Protein AF-A0A3L5TR12-F1 (afdb_monomer_lite)

Sequence (118 aa):
LGDQSSKLGRYDIGSGRKFYTDMYLPLVGTYGVAGKSFVIHAANGGGPRVACADIIPVNKVTPLKMTFGDMNFDKSEMVTHLASALHTSPTNLAVSDATTNTDCMAVTVYFTDVKICA

Organism: Mytilus galloprovincialis (NCBI:txid29158)

Foldseek 3Di:
DQPCCVVPNADDPPPDDDDDDDPPAACDDPNHQAQHKDWHADPPNHPDTPDMDHRHDQPDFPWDKDKDFDDPDDQQVVLVVVCVVVVHDSVQKGKDWDDDDPTMTIIIITGRDDDDDD

Radius of gyration: 17.41 Å; chains: 1; bounding box: 46×33×39 Å

Structure (mmCIF, N/CA/C/O backbone):
data_AF-A0A3L5TR12-F1
#
_entry.id   AF-A0A3L5TR12-F1
#
loop_
_atom_site.group_PDB
_atom_site.id
_atom_site.type_symbol
_atom_site.label_atom_id
_atom_site.label_alt_id
_atom_site.label_comp_id
_atom_site.label_asym_id
_atom_site.label_entity_id
_atom_site.label_seq_id
_atom_site.pdbx_PDB_ins_code
_atom_site.Cartn_x
_atom_site.Cartn_y
_atom_site.Cartn_z
_atom_site.occupancy
_atom_site.B_iso_or_equiv
_atom_site.auth_seq_id
_atom_site.auth_comp_id
_atom_site.auth_asym_id
_atom_site.auth_atom_id
_atom_site.pdbx_PDB_model_num
ATOM 1 N N . LEU A 1 1 ? -11.436 9.939 8.115 1.00 83.75 1 LEU A N 1
ATOM 2 C CA . LEU A 1 1 ? -10.314 9.419 7.292 1.00 83.75 1 LEU A CA 1
ATOM 3 C C . LEU A 1 1 ? -10.248 7.911 7.523 1.00 83.75 1 LEU A C 1
ATOM 5 O O . LEU A 1 1 ? -10.538 7.503 8.639 1.00 83.75 1 LEU A O 1
ATOM 9 N N . GLY A 1 2 ? -9.949 7.097 6.509 1.00 90.81 2 GLY A N 1
ATOM 10 C CA . GLY A 1 2 ? -9.803 5.639 6.673 1.00 90.81 2 GLY A CA 1
ATOM 11 C C . GLY A 1 2 ? -10.943 4.760 6.146 1.00 90.81 2 GLY A C 1
ATOM 12 O O . GLY A 1 2 ? -10.733 3.560 6.012 1.00 90.81 2 GLY A O 1
ATOM 13 N N . ASP A 1 3 ? -12.101 5.315 5.773 1.00 93.38 3 ASP A N 1
ATOM 14 C CA . ASP A 1 3 ? -13.103 4.540 5.028 1.00 93.38 3 ASP A CA 1
ATOM 15 C C . ASP A 1 3 ? -12.696 4.444 3.555 1.00 93.38 3 ASP A C 1
ATOM 17 O O . ASP A 1 3 ? -12.961 5.343 2.757 1.00 93.38 3 ASP A O 1
ATOM 21 N N . GLN A 1 4 ? -12.001 3.361 3.214 1.00 94.19 4 GLN A N 1
ATOM 22 C CA . GLN A 1 4 ? -11.607 3.080 1.836 1.00 94.19 4 GLN A CA 1
ATOM 23 C C . GLN A 1 4 ? -12.780 2.590 0.990 1.00 94.19 4 GLN A C 1
ATOM 25 O O . GLN A 1 4 ? -12.838 2.881 -0.200 1.00 94.19 4 GLN A O 1
ATOM 30 N N . SER A 1 5 ? -13.748 1.904 1.598 1.00 92.50 5 SER A N 1
ATOM 31 C CA . SER A 1 5 ? -14.864 1.304 0.870 1.00 92.50 5 SER A CA 1
ATOM 32 C C . SER A 1 5 ? -15.825 2.345 0.293 1.00 92.50 5 SER A C 1
ATOM 34 O O . SER A 1 5 ? -16.317 2.176 -0.821 1.00 92.50 5 SER A O 1
ATOM 36 N N . SER A 1 6 ? -16.042 3.455 1.006 1.00 91.75 6 SER A N 1
ATOM 37 C CA . SER A 1 6 ? -16.849 4.573 0.509 1.00 91.75 6 SER A CA 1
ATOM 38 C C . SER A 1 6 ? -16.109 5.452 -0.503 1.00 91.75 6 SER A C 1
ATOM 40 O O . SER A 1 6 ? -16.764 6.139 -1.282 1.00 91.75 6 SER A O 1
ATOM 42 N N . LYS A 1 7 ? -14.770 5.470 -0.488 1.00 93.19 7 LYS A N 1
ATOM 43 C CA . LYS A 1 7 ? -13.955 6.300 -1.393 1.00 93.19 7 LYS A CA 1
ATOM 44 C C . LYS A 1 7 ? -13.621 5.600 -2.707 1.00 93.19 7 LYS A C 1
ATOM 46 O O . LYS A 1 7 ? -13.675 6.216 -3.763 1.00 93.19 7 LYS A O 1
ATOM 51 N N . LEU A 1 8 ? -13.224 4.333 -2.619 1.00 91.94 8 LEU A N 1
ATOM 52 C CA . LEU A 1 8 ? -12.647 3.554 -3.719 1.00 91.94 8 LEU A CA 1
ATOM 53 C C . LEU A 1 8 ? -13.586 2.448 -4.217 1.00 91.94 8 LEU A C 1
ATOM 55 O O . LEU A 1 8 ? -13.284 1.776 -5.201 1.00 91.94 8 LEU A O 1
ATOM 59 N N . GLY A 1 9 ? -14.721 2.261 -3.541 1.00 90.94 9 GLY A N 1
ATOM 60 C CA . GLY A 1 9 ? -15.632 1.149 -3.766 1.00 90.94 9 GLY A CA 1
ATOM 61 C C . GLY A 1 9 ? -15.343 -0.039 -2.850 1.00 90.94 9 GLY A C 1
ATOM 62 O O . GLY A 1 9 ? -14.297 -0.150 -2.207 1.00 90.94 9 GLY A O 1
ATOM 63 N N . ARG A 1 10 ? -16.317 -0.945 -2.766 1.00 91.44 10 ARG A N 1
ATOM 64 C CA . ARG A 1 10 ? -16.205 -2.166 -1.963 1.00 91.44 10 ARG A CA 1
ATOM 65 C C . ARG A 1 10 ? -15.256 -3.149 -2.639 1.00 91.44 10 ARG A C 1
ATOM 67 O O . ARG A 1 10 ? -15.313 -3.338 -3.851 1.00 91.44 10 ARG A O 1
ATOM 74 N N . TYR A 1 11 ? -14.412 -3.790 -1.838 1.00 91.31 11 TYR A N 1
ATOM 75 C CA . TYR A 1 11 ? -13.506 -4.818 -2.329 1.00 91.31 11 TYR A CA 1
ATOM 76 C C . TYR A 1 11 ? -14.273 -6.105 -2.650 1.00 91.31 11 TYR A C 1
ATOM 78 O O . TYR A 1 11 ? -15.047 -6.584 -1.821 1.00 91.31 11 TYR A O 1
ATOM 86 N N . ASP A 1 12 ? -14.032 -6.660 -3.835 1.00 89.56 12 ASP A N 1
ATOM 87 C CA . ASP A 1 12 ? -14.600 -7.931 -4.277 1.00 89.56 12 ASP A CA 1
ATOM 88 C C . ASP A 1 12 ? -13.547 -9.045 -4.189 1.00 89.56 12 ASP A C 1
ATOM 90 O O . ASP A 1 12 ? -12.543 -9.045 -4.915 1.00 89.56 12 ASP A O 1
ATOM 94 N N . ILE A 1 13 ? -13.766 -9.980 -3.262 1.00 87.00 13 ILE A N 1
ATOM 95 C CA . ILE A 1 13 ? -12.847 -11.081 -2.974 1.00 87.00 13 ILE A CA 1
ATOM 96 C C . ILE A 1 13 ? -12.903 -12.084 -4.129 1.00 87.00 13 ILE A C 1
ATOM 98 O O . ILE A 1 13 ? -13.928 -12.707 -4.373 1.00 87.00 13 ILE A O 1
ATOM 102 N N . GLY A 1 14 ? -11.770 -12.271 -4.808 1.00 84.88 14 GLY A N 1
ATOM 103 C CA . GLY A 1 14 ? -11.656 -13.154 -5.976 1.00 84.88 14 GLY A CA 1
ATOM 104 C C . GLY A 1 14 ? -11.559 -12.407 -7.308 1.00 84.88 14 GLY A C 1
ATOM 105 O O . GLY A 1 14 ? -11.138 -12.993 -8.297 1.00 84.88 14 GLY A O 1
ATOM 106 N N . SER A 1 15 ? -11.812 -11.094 -7.330 1.00 87.44 15 SER A N 1
ATOM 107 C CA . SER A 1 15 ? -11.688 -10.247 -8.533 1.00 87.44 15 SER A CA 1
ATOM 108 C C . SER A 1 15 ? -10.242 -9.854 -8.905 1.00 87.44 15 SER A C 1
ATOM 110 O O . SER A 1 15 ? -10.016 -8.920 -9.688 1.00 87.44 15 SER A O 1
ATOM 112 N N . GLY A 1 16 ? -9.257 -10.548 -8.329 1.00 84.00 16 GLY A N 1
ATOM 113 C CA . GLY A 1 16 ? -7.830 -10.281 -8.488 1.00 84.00 16 GLY A CA 1
ATOM 114 C C . GLY A 1 16 ? -7.304 -9.119 -7.636 1.00 84.00 16 GLY A C 1
ATOM 115 O O . GLY A 1 16 ? -8.017 -8.510 -6.839 1.00 84.00 16 GLY A O 1
ATOM 116 N N . ARG A 1 17 ? -6.011 -8.816 -7.803 1.00 82.00 17 ARG A N 1
ATOM 117 C CA . ARG A 1 17 ? -5.334 -7.722 -7.092 1.00 82.00 17 ARG A CA 1
ATOM 118 C C . ARG A 1 17 ? -5.831 -6.371 -7.606 1.00 82.00 17 ARG A C 1
ATOM 120 O O . ARG A 1 17 ? -5.896 -6.153 -8.814 1.00 82.00 17 ARG A O 1
ATOM 127 N N . LYS A 1 18 ? -6.128 -5.448 -6.691 1.00 85.38 18 LYS A N 1
ATOM 128 C CA . LYS A 1 18 ? -6.503 -4.067 -7.019 1.00 85.38 18 LYS A CA 1
ATOM 129 C C . LYS A 1 18 ? -5.424 -3.091 -6.563 1.00 85.38 18 LYS A C 1
ATOM 131 O O . LYS A 1 18 ? -4.778 -3.313 -5.541 1.00 85.38 18 LYS A O 1
ATOM 136 N N . PHE A 1 19 ? -5.246 -2.016 -7.324 1.00 85.81 19 PHE A N 1
ATOM 137 C CA . PHE A 1 19 ? -4.331 -0.928 -7.003 1.00 85.81 19 PHE A CA 1
ATOM 138 C C . PHE A 1 19 ? -5.112 0.382 -6.955 1.00 85.81 19 PHE A C 1
ATOM 140 O O . PHE A 1 19 ? -5.833 0.708 -7.896 1.00 85.81 19 PHE A O 1
ATOM 147 N N . TYR A 1 20 ? -4.960 1.119 -5.859 1.00 89.38 20 TYR A N 1
ATOM 148 C CA . TYR A 1 20 ? -5.626 2.396 -5.636 1.00 89.38 20 TYR A CA 1
ATOM 149 C C . TYR A 1 20 ? -4.670 3.382 -4.974 1.00 89.38 20 TYR A C 1
ATOM 151 O O . TYR A 1 20 ? -3.680 2.998 -4.352 1.00 89.38 20 TYR A O 1
ATOM 159 N N . THR A 1 21 ? -4.989 4.668 -5.073 1.00 91.25 21 THR A N 1
ATOM 160 C CA . THR A 1 21 ? -4.250 5.743 -4.409 1.00 91.25 21 THR A CA 1
ATOM 161 C C . THR A 1 21 ? -5.239 6.644 -3.674 1.00 91.25 21 THR A C 1
ATOM 163 O O . THR A 1 21 ? -6.173 7.154 -4.285 1.00 91.25 21 THR A O 1
ATOM 166 N N . ASP A 1 22 ? -5.039 6.842 -2.366 1.00 92.38 22 ASP A N 1
ATOM 167 C CA . ASP A 1 22 ? -5.834 7.753 -1.528 1.00 92.38 22 ASP A CA 1
ATOM 168 C C . ASP A 1 22 ? -4.935 8.873 -0.996 1.00 92.38 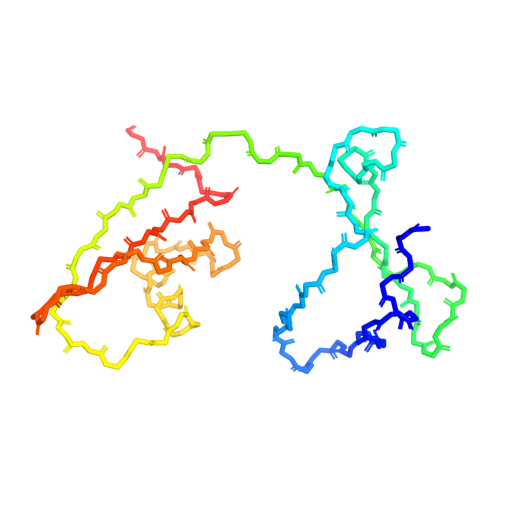22 ASP A C 1
ATOM 170 O O . ASP A 1 22 ? -4.160 8.683 -0.059 1.00 92.38 22 ASP A O 1
ATOM 174 N N . MET A 1 23 ? -5.055 10.063 -1.588 1.00 91.44 23 MET A N 1
ATOM 175 C CA . MET A 1 23 ? -4.284 11.244 -1.178 1.00 91.44 23 MET A CA 1
ATOM 176 C C . MET A 1 23 ? -4.657 11.763 0.222 1.00 91.44 23 MET A C 1
ATOM 178 O O . MET A 1 23 ? -3.909 12.538 0.810 1.00 91.44 23 MET A O 1
ATOM 182 N N . TYR A 1 24 ? -5.793 11.326 0.775 1.00 92.69 24 TYR A N 1
ATOM 183 C CA . TYR A 1 24 ? -6.279 11.709 2.101 1.00 92.69 24 TYR A CA 1
ATOM 184 C C . TYR A 1 24 ? -6.043 10.615 3.151 1.00 92.69 24 TYR A C 1
ATOM 186 O O . TYR A 1 24 ? -6.712 10.597 4.188 1.00 92.69 24 TYR A O 1
ATOM 194 N N . LEU A 1 25 ? -5.122 9.683 2.901 1.00 94.12 25 LEU A N 1
ATOM 195 C CA . LEU A 1 25 ? -4.703 8.671 3.869 1.00 94.12 25 LEU A CA 1
ATOM 196 C C . LEU A 1 25 ? -3.222 8.858 4.224 1.00 94.12 25 LEU A C 1
A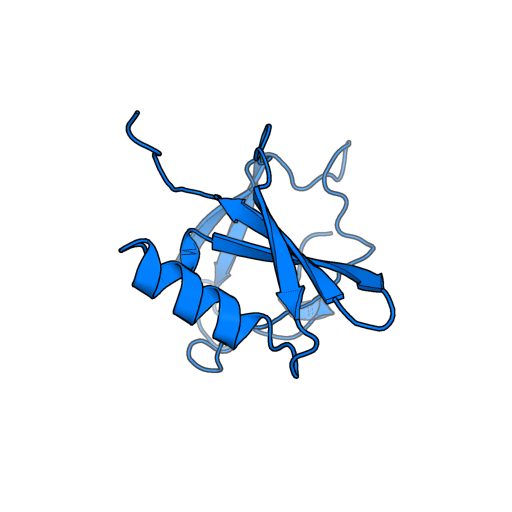TOM 198 O O . LEU A 1 25 ? -2.370 8.119 3.730 1.00 94.12 25 LEU A O 1
ATOM 202 N N . PRO A 1 26 ? -2.880 9.861 5.053 1.00 94.12 26 PRO A N 1
ATOM 203 C CA . PRO A 1 26 ? -1.491 10.088 5.418 1.00 94.12 26 PRO A CA 1
ATOM 204 C C . PRO A 1 26 ? -0.924 8.864 6.149 1.00 94.12 26 PRO A C 1
ATOM 206 O O . PRO A 1 26 ? -1.611 8.216 6.939 1.00 94.12 26 PRO A O 1
ATOM 209 N N . LEU A 1 27 ? 0.349 8.553 5.907 1.00 92.50 27 LEU A N 1
ATOM 210 C CA . LEU A 1 27 ? 1.022 7.423 6.558 1.00 92.50 27 LEU A CA 1
ATOM 211 C C . LEU A 1 27 ? 1.431 7.747 8.001 1.00 92.50 27 LEU A C 1
ATOM 213 O O . LEU A 1 27 ? 1.434 6.862 8.853 1.00 92.50 27 LEU A O 1
ATOM 217 N N . VAL A 1 28 ? 1.738 9.016 8.285 1.00 90.44 28 VAL A N 1
ATOM 218 C CA . VAL A 1 28 ? 2.301 9.494 9.558 1.00 90.44 28 VAL A CA 1
ATOM 219 C C . VAL A 1 28 ? 1.580 10.749 10.067 1.00 90.44 28 VAL A C 1
ATOM 221 O O . VAL A 1 28 ? 0.813 11.377 9.337 1.00 90.44 28 VAL A O 1
ATOM 224 N N . GLY A 1 29 ? 1.840 11.126 11.321 1.00 90.69 29 GLY A N 1
ATOM 225 C CA . GLY A 1 29 ? 1.244 12.293 11.982 1.00 90.69 29 GLY A CA 1
ATOM 226 C C . GLY A 1 29 ? -0.061 11.975 12.720 1.00 90.69 29 GLY A C 1
ATOM 227 O O . GLY A 1 29 ? -0.454 10.817 12.833 1.00 90.69 29 GLY A O 1
ATOM 228 N N . THR A 1 30 ? -0.751 13.007 13.216 1.00 92.81 30 THR A N 1
ATOM 229 C CA . THR A 1 30 ? -1.964 12.874 14.054 1.00 92.81 30 THR A CA 1
ATOM 230 C C . THR A 1 30 ? -3.070 12.044 13.396 1.00 92.81 30 THR A C 1
ATOM 232 O O . THR A 1 30 ? -3.785 11.301 14.066 1.00 92.81 30 THR A O 1
ATOM 235 N N . TYR A 1 31 ? -3.188 12.141 12.072 1.00 93.12 31 TYR A N 1
ATOM 236 C CA . TYR A 1 31 ? -4.157 11.393 11.269 1.00 93.12 31 TYR A CA 1
ATOM 237 C C . TYR A 1 31 ? -3.538 10.205 10.516 1.00 93.12 31 TYR A C 1
ATOM 239 O O . TYR A 1 31 ? -4.207 9.607 9.675 1.00 93.12 31 TYR A O 1
ATOM 247 N N . GLY A 1 32 ? -2.271 9.885 10.796 1.00 93.50 32 GLY A N 1
ATOM 248 C CA . GLY A 1 32 ? -1.508 8.839 10.126 1.00 93.50 32 GLY A CA 1
ATOM 249 C C . GLY A 1 32 ? -2.085 7.446 10.360 1.00 93.50 32 GLY A C 1
ATOM 250 O O . GLY A 1 32 ? -2.621 7.176 11.432 1.00 93.50 32 GLY A O 1
ATOM 251 N N . VAL A 1 33 ? -1.979 6.552 9.376 1.00 94.88 33 VAL A N 1
ATOM 252 C CA . VAL A 1 33 ? -2.474 5.167 9.500 1.00 94.88 33 VAL A CA 1
ATOM 253 C C . VAL A 1 33 ? -1.466 4.169 10.059 1.00 94.88 33 VAL A C 1
ATOM 255 O O . VAL A 1 33 ? -1.872 3.076 10.445 1.00 94.88 33 VAL A O 1
ATOM 258 N N . ALA A 1 34 ? -0.181 4.520 10.143 1.00 93.44 34 ALA A N 1
ATOM 259 C CA . ALA A 1 34 ? 0.811 3.660 10.783 1.00 93.44 34 ALA A CA 1
ATOM 260 C C . ALA A 1 34 ? 0.407 3.329 12.233 1.00 93.44 34 ALA A C 1
ATOM 262 O O . ALA A 1 34 ? 0.030 4.215 13.001 1.00 93.44 34 ALA A O 1
ATOM 263 N N . GLY A 1 35 ? 0.467 2.046 12.598 1.00 92.25 35 GLY A N 1
ATOM 264 C CA . GLY A 1 35 ? 0.040 1.539 13.907 1.00 92.25 35 GLY A CA 1
ATOM 265 C C . GLY A 1 35 ? -1.478 1.395 14.084 1.00 92.25 35 GLY A C 1
ATOM 266 O O . GLY A 1 35 ? -1.928 1.059 15.176 1.00 92.25 35 GLY A O 1
ATOM 267 N N . LYS A 1 36 ? -2.281 1.653 13.043 1.00 94.62 36 LYS A N 1
ATOM 268 C CA . LYS A 1 36 ? -3.716 1.316 12.999 1.00 94.62 36 LYS A CA 1
ATOM 269 C C . LYS A 1 36 ? -3.923 -0.006 12.262 1.00 94.62 36 LYS A C 1
ATOM 271 O O . LYS A 1 36 ? -2.976 -0.576 11.732 1.00 94.62 36 LYS A O 1
ATOM 276 N N . SER A 1 37 ? -5.165 -0.472 12.188 1.00 95.38 37 SER A N 1
ATOM 277 C CA . SER A 1 37 ? -5.524 -1.696 11.474 1.00 95.38 37 SER A CA 1
ATOM 278 C C . SER A 1 37 ? -6.289 -1.427 10.179 1.00 95.38 37 SER A C 1
ATOM 280 O O . SER A 1 37 ? -7.035 -0.452 10.055 1.00 95.38 37 SER A O 1
ATOM 282 N N . PHE A 1 38 ? -6.112 -2.324 9.212 1.00 94.38 38 PHE A N 1
ATOM 283 C CA . PHE A 1 38 ? -6.954 -2.447 8.029 1.00 94.38 38 PHE A CA 1
ATOM 284 C C . PHE A 1 38 ? -7.951 -3.585 8.258 1.00 94.38 38 PHE A C 1
ATOM 286 O O . PHE A 1 38 ? -7.555 -4.687 8.641 1.00 94.38 38 PHE A O 1
ATOM 293 N N . VAL A 1 39 ? -9.244 -3.325 8.058 1.00 95.31 39 VAL A N 1
ATOM 294 C CA . VAL A 1 39 ? -10.322 -4.265 8.400 1.00 95.31 39 VAL A CA 1
ATOM 295 C C . VAL A 1 39 ? -11.171 -4.557 7.172 1.00 95.31 39 VAL A C 1
ATOM 297 O O . VAL A 1 39 ? -11.616 -3.641 6.483 1.00 95.31 39 VAL A O 1
ATOM 300 N N . ILE A 1 40 ? -11.433 -5.841 6.933 1.00 93.88 40 ILE A N 1
ATOM 301 C CA . ILE A 1 40 ? -12.365 -6.308 5.910 1.00 93.88 40 ILE A CA 1
ATOM 302 C C . ILE A 1 40 ? -13.660 -6.720 6.603 1.00 93.88 40 ILE A C 1
ATOM 304 O O . ILE A 1 40 ? -13.671 -7.553 7.514 1.00 93.88 40 ILE A O 1
ATOM 308 N N . HIS A 1 41 ? -14.753 -6.115 6.158 1.00 94.62 41 HIS A N 1
ATOM 309 C CA . HIS A 1 41 ? -16.103 -6.422 6.608 1.00 94.62 41 HIS A CA 1
ATOM 310 C C . HIS A 1 41 ? -16.761 -7.482 5.723 1.00 94.62 41 HIS A C 1
ATOM 312 O O . HIS A 1 41 ? -16.346 -7.707 4.585 1.00 94.62 41 HIS A O 1
ATOM 318 N N . ALA A 1 42 ? -17.797 -8.130 6.252 1.00 93.69 42 ALA A N 1
ATOM 319 C CA . ALA A 1 42 ? -18.624 -9.053 5.489 1.00 93.69 42 ALA A CA 1
ATOM 320 C C . ALA A 1 42 ? -19.269 -8.364 4.270 1.00 93.69 42 ALA A C 1
ATOM 322 O O . ALA A 1 42 ? -19.393 -7.135 4.200 1.00 93.69 42 ALA A O 1
ATOM 323 N N . ALA A 1 43 ? -19.701 -9.183 3.309 1.00 90.94 43 ALA A N 1
ATOM 324 C CA . ALA A 1 43 ? -20.312 -8.719 2.070 1.00 90.94 43 ALA A CA 1
ATOM 325 C C . ALA A 1 43 ? -21.453 -7.715 2.313 1.00 90.94 43 ALA A C 1
ATOM 327 O O . ALA A 1 43 ? -22.108 -7.708 3.357 1.00 90.94 43 ALA A O 1
ATOM 328 N N . ASN A 1 44 ? -21.690 -6.858 1.320 1.00 87.94 44 ASN A N 1
ATOM 329 C CA . ASN A 1 44 ? -22.726 -5.822 1.344 1.00 87.94 44 ASN A CA 1
ATOM 330 C C . ASN A 1 44 ? -22.582 -4.764 2.456 1.00 87.94 44 ASN A C 1
ATOM 332 O O . ASN A 1 44 ? -23.535 -4.038 2.734 1.00 87.94 44 ASN A O 1
ATOM 336 N N . GLY A 1 45 ? -21.385 -4.610 3.035 1.00 83.44 45 GLY A N 1
ATOM 337 C CA . GLY A 1 45 ? -21.154 -3.690 4.153 1.00 83.44 45 GLY A CA 1
ATOM 338 C C . GLY A 1 45 ? -21.690 -4.236 5.475 1.00 83.44 45 GLY A C 1
ATOM 339 O O . GLY A 1 45 ? -22.105 -3.465 6.337 1.00 83.44 45 GLY A O 1
ATOM 340 N N . GLY A 1 46 ? -21.730 -5.563 5.617 1.00 89.19 46 GLY A N 1
ATOM 341 C CA . GLY A 1 46 ? -22.192 -6.215 6.831 1.00 89.19 46 GLY A CA 1
ATOM 342 C C . GLY A 1 46 ? -21.328 -5.859 8.044 1.00 89.19 46 GLY A C 1
ATOM 343 O O . GLY A 1 46 ? -20.111 -5.713 7.949 1.00 89.19 46 GLY A O 1
ATOM 344 N N . GLY A 1 47 ? -21.962 -5.766 9.213 1.00 91.31 47 GLY A N 1
ATOM 345 C CA . GLY A 1 47 ? -21.282 -5.470 10.477 1.00 91.31 47 GLY A CA 1
ATOM 346 C C . GLY A 1 47 ? -20.118 -6.411 10.846 1.00 91.31 47 GLY A C 1
ATOM 347 O O . GLY A 1 47 ? -19.110 -5.909 11.352 1.00 91.31 47 GLY A O 1
ATOM 348 N N . PRO A 1 48 ? -20.189 -7.738 10.596 1.00 95.75 48 PRO A N 1
ATOM 349 C CA . PRO A 1 48 ? -19.116 -8.659 10.969 1.00 95.75 48 PRO A CA 1
ATOM 350 C C . PRO A 1 48 ? -17.775 -8.342 10.296 1.00 95.75 48 PRO A C 1
ATOM 352 O O . PRO A 1 48 ? -17.724 -7.993 9.117 1.00 95.75 48 PRO A O 1
ATOM 355 N N . ARG A 1 49 ? -16.682 -8.509 11.048 1.00 94.62 49 ARG A N 1
ATOM 356 C CA . ARG A 1 49 ? -15.300 -8.389 10.560 1.00 94.62 49 ARG A CA 1
ATOM 357 C C . ARG A 1 49 ? -14.809 -9.774 10.158 1.00 94.62 49 ARG A C 1
ATOM 359 O O . ARG A 1 49 ? -14.809 -10.674 10.992 1.00 94.62 49 ARG A O 1
ATOM 366 N N . VAL A 1 50 ? -14.415 -9.940 8.901 1.00 94.25 50 VAL A N 1
ATOM 367 C CA . VAL A 1 50 ? -13.974 -11.238 8.359 1.00 94.25 50 VAL A CA 1
ATOM 368 C C . VAL A 1 50 ? -12.455 -11.383 8.354 1.00 94.25 50 VAL A C 1
ATOM 370 O O . VAL A 1 50 ? -11.951 -12.497 8.427 1.00 94.25 50 VAL A O 1
ATOM 373 N N . ALA A 1 51 ? -11.725 -10.269 8.300 1.00 93.75 51 ALA A N 1
ATOM 374 C CA . ALA A 1 51 ? -10.273 -10.246 8.419 1.00 93.75 51 ALA A CA 1
ATOM 375 C C . ALA A 1 51 ? -9.791 -8.884 8.926 1.00 93.75 51 ALA A C 1
ATOM 377 O O . ALA A 1 51 ? -10.450 -7.857 8.732 1.00 93.75 51 ALA A O 1
ATOM 378 N N . CYS A 1 52 ? -8.622 -8.871 9.553 1.00 95.38 52 CYS A N 1
ATOM 379 C CA . CYS A 1 52 ? -7.936 -7.655 9.963 1.00 95.38 52 CYS A CA 1
ATOM 380 C C . CYS A 1 52 ? -6.425 -7.874 9.982 1.00 95.38 52 CYS A C 1
ATOM 382 O O . CYS A 1 52 ? -5.964 -8.991 10.215 1.00 95.38 52 CYS A O 1
ATOM 384 N N . ALA A 1 53 ? -5.672 -6.802 9.767 1.00 94.69 53 ALA A N 1
ATOM 385 C CA . ALA A 1 53 ? -4.222 -6.790 9.907 1.00 94.69 53 ALA A CA 1
ATOM 386 C C . ALA A 1 53 ? -3.742 -5.410 10.364 1.00 94.69 53 ALA A C 1
ATOM 388 O O . ALA A 1 53 ? -4.413 -4.402 10.123 1.00 94.69 53 ALA A O 1
ATOM 389 N N . ASP A 1 54 ? -2.574 -5.371 10.994 1.00 94.31 54 ASP A N 1
ATOM 390 C CA . ASP A 1 54 ? -1.933 -4.130 11.414 1.00 94.31 54 ASP A CA 1
ATOM 391 C C . ASP A 1 54 ? -1.194 -3.461 10.249 1.00 94.31 54 ASP A C 1
ATOM 393 O O . ASP A 1 54 ? -0.578 -4.115 9.407 1.00 94.31 54 ASP A O 1
ATOM 397 N N . ILE A 1 55 ? -1.232 -2.130 10.214 1.00 92.69 55 ILE A N 1
ATOM 398 C CA . ILE A 1 55 ? -0.484 -1.305 9.267 1.00 92.69 55 ILE A CA 1
ATOM 399 C C . ILE A 1 55 ? 0.857 -0.971 9.911 1.00 92.69 55 ILE A C 1
ATOM 401 O O . ILE A 1 55 ? 0.986 -0.021 10.689 1.00 92.69 55 ILE A O 1
ATOM 405 N N . ILE A 1 56 ? 1.863 -1.773 9.584 1.00 88.44 56 ILE A N 1
ATOM 406 C CA . ILE A 1 56 ? 3.206 -1.650 10.144 1.00 88.44 56 ILE A CA 1
ATOM 407 C C . ILE A 1 56 ? 4.109 -0.941 9.125 1.00 88.44 56 ILE A C 1
ATOM 409 O O . ILE A 1 56 ? 4.124 -1.325 7.953 1.00 88.44 56 ILE A O 1
ATOM 413 N N . PRO A 1 57 ? 4.874 0.089 9.532 1.00 85.62 57 PRO A N 1
ATOM 414 C CA . PRO A 1 57 ? 5.901 0.671 8.679 1.00 85.62 57 PRO A CA 1
ATOM 415 C C . PRO A 1 57 ? 6.925 -0.385 8.270 1.00 85.62 57 PRO A C 1
ATOM 417 O O . PRO A 1 57 ? 7.515 -1.059 9.116 1.00 85.62 57 PRO A O 1
ATOM 420 N N . VAL A 1 58 ? 7.174 -0.503 6.969 1.00 76.44 58 VAL A N 1
ATOM 421 C CA . VAL A 1 58 ? 8.233 -1.378 6.471 1.00 76.44 58 VAL A CA 1
ATOM 422 C C . VAL A 1 58 ? 9.562 -0.629 6.585 1.00 76.44 58 VAL A C 1
ATOM 424 O O . VAL A 1 58 ? 9.860 0.271 5.800 1.00 76.44 58 VAL A O 1
ATOM 427 N N . ASN A 1 59 ? 10.353 -0.971 7.603 1.00 66.75 59 ASN A N 1
ATOM 428 C CA . ASN A 1 59 ? 11.630 -0.322 7.888 1.00 66.75 59 ASN A CA 1
ATOM 429 C C . ASN A 1 59 ? 12.757 -1.019 7.116 1.00 66.75 59 ASN A C 1
ATOM 431 O O . ASN A 1 59 ? 13.026 -2.190 7.355 1.00 66.75 59 ASN A O 1
ATOM 435 N N . LYS A 1 60 ? 13.449 -0.281 6.235 1.00 58.03 60 LYS A N 1
ATOM 436 C CA . LYS A 1 60 ? 14.629 -0.746 5.478 1.00 58.03 60 LYS A CA 1
ATOM 437 C C . LYS A 1 60 ? 14.390 -2.036 4.686 1.00 58.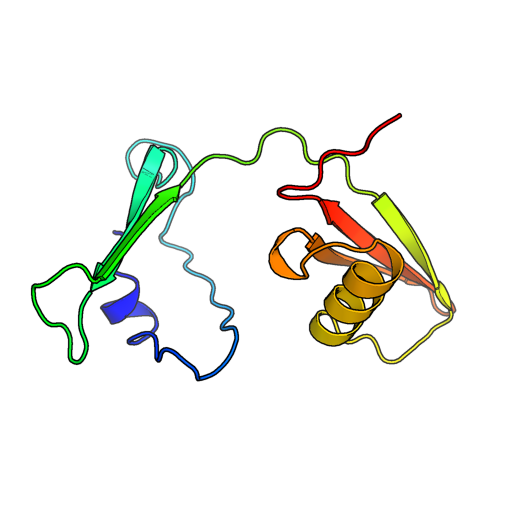03 60 LYS A C 1
ATOM 439 O O . LYS A 1 60 ? 14.989 -3.071 4.961 1.00 58.03 60 LYS A O 1
ATOM 444 N N . VAL A 1 61 ? 13.597 -1.947 3.625 1.00 64.94 61 VAL A N 1
ATOM 445 C CA . VAL A 1 61 ? 13.748 -2.924 2.545 1.00 64.94 61 VAL A CA 1
ATOM 446 C C . VAL A 1 61 ? 14.995 -2.528 1.771 1.00 64.94 61 VAL A C 1
ATOM 448 O O . VAL A 1 61 ? 15.010 -1.454 1.175 1.00 64.94 61 VAL A O 1
ATOM 451 N N . THR A 1 62 ? 16.048 -3.344 1.806 1.00 72.44 62 THR A N 1
ATOM 452 C CA . THR A 1 62 ? 17.170 -3.180 0.875 1.00 72.44 62 THR A CA 1
ATOM 453 C C . THR A 1 62 ? 16.669 -3.630 -0.490 1.00 72.44 62 THR A C 1
ATOM 455 O O . THR A 1 62 ? 16.426 -4.826 -0.669 1.00 72.44 62 THR A O 1
ATOM 458 N N . PRO A 1 63 ? 16.441 -2.709 -1.441 1.00 80.69 63 PRO A N 1
ATOM 459 C CA . PRO A 1 63 ? 15.956 -3.123 -2.735 1.00 80.69 63 PRO A CA 1
ATOM 460 C C . PRO A 1 63 ? 17.078 -3.806 -3.511 1.00 80.69 63 PRO A C 1
ATOM 462 O O . PRO A 1 63 ? 18.223 -3.347 -3.504 1.00 80.69 63 PRO A O 1
ATOM 465 N N . LEU A 1 64 ? 16.730 -4.852 -4.247 1.00 83.56 64 LEU A N 1
ATOM 466 C CA . LEU A 1 64 ? 17.605 -5.424 -5.256 1.00 83.56 64 LEU A CA 1
ATOM 467 C C . LEU A 1 64 ? 17.313 -4.740 -6.589 1.00 83.56 64 LEU A C 1
ATOM 469 O O . LEU A 1 64 ? 16.188 -4.781 -7.085 1.00 83.56 64 LEU A O 1
ATOM 473 N N . LYS A 1 65 ? 18.323 -4.075 -7.146 1.00 85.12 65 LYS A N 1
ATOM 474 C CA . LYS A 1 65 ? 18.236 -3.445 -8.464 1.00 85.12 65 LYS A CA 1
ATOM 475 C C . LYS A 1 65 ? 18.753 -4.418 -9.512 1.00 85.12 65 LYS A C 1
ATOM 477 O O . LYS A 1 65 ? 19.879 -4.893 -9.397 1.00 85.12 65 LYS A O 1
ATOM 482 N N . MET A 1 66 ? 17.934 -4.698 -10.514 1.00 80.75 66 MET A N 1
ATOM 483 C CA . MET A 1 66 ? 18.275 -5.547 -11.654 1.00 80.75 66 MET A CA 1
ATOM 484 C C . MET A 1 66 ? 18.032 -4.778 -12.946 1.00 80.75 66 MET A C 1
ATOM 486 O O . MET A 1 66 ? 17.170 -3.903 -12.981 1.00 80.75 66 MET A O 1
ATOM 490 N N . THR A 1 67 ? 18.761 -5.116 -14.004 1.00 82.62 67 THR A N 1
ATOM 491 C CA . THR A 1 67 ? 18.599 -4.497 -15.322 1.00 82.62 67 THR A CA 1
ATOM 492 C C . THR A 1 67 ? 18.306 -5.581 -16.343 1.00 82.62 67 THR A C 1
ATOM 494 O O . THR A 1 67 ? 19.026 -6.577 -16.402 1.00 82.62 67 THR A O 1
ATOM 497 N N . PHE A 1 68 ? 17.263 -5.378 -17.141 1.00 76.31 68 PHE A N 1
ATOM 498 C CA . PHE A 1 68 ? 16.850 -6.284 -18.207 1.00 76.31 68 PHE A CA 1
ATOM 499 C C . PHE A 1 68 ? 16.925 -5.562 -19.554 1.00 76.31 68 PHE A C 1
ATOM 501 O O . PHE A 1 68 ? 16.738 -4.346 -19.606 1.00 76.31 68 PHE A O 1
ATOM 508 N N . GLY A 1 69 ? 17.201 -6.306 -20.630 1.00 74.31 69 GLY A N 1
ATOM 509 C CA . GLY A 1 69 ? 17.056 -5.787 -21.993 1.00 74.31 69 GLY A CA 1
ATOM 510 C C . GLY A 1 69 ? 15.594 -5.449 -22.283 1.00 74.31 69 GLY A C 1
ATOM 511 O O . GLY A 1 69 ? 14.705 -6.026 -21.655 1.00 74.31 69 GLY A O 1
ATOM 512 N N . ASP A 1 70 ? 15.365 -4.491 -23.179 1.00 64.38 70 ASP A N 1
ATOM 513 C CA . ASP A 1 70 ? 14.042 -3.931 -23.463 1.00 64.38 70 ASP A CA 1
ATOM 514 C C . ASP A 1 70 ? 13.001 -5.033 -23.761 1.00 64.38 70 ASP A C 1
ATOM 516 O O . ASP A 1 70 ? 13.089 -5.773 -24.743 1.00 64.38 70 ASP A O 1
ATOM 520 N N . MET A 1 71 ? 12.037 -5.188 -22.854 1.00 61.62 71 MET A N 1
ATOM 521 C CA . MET A 1 71 ? 10.952 -6.166 -22.932 1.00 61.62 71 MET A CA 1
ATOM 522 C C . MET A 1 71 ? 9.657 -5.478 -22.511 1.00 61.62 71 MET A C 1
ATOM 524 O O . MET A 1 71 ? 9.669 -4.622 -21.626 1.00 61.62 71 MET A O 1
ATOM 528 N N . ASN A 1 72 ? 8.529 -5.882 -23.106 1.00 70.19 72 ASN A N 1
ATOM 529 C CA . ASN A 1 72 ? 7.199 -5.495 -22.631 1.00 70.19 72 ASN A CA 1
ATOM 530 C C . ASN A 1 72 ? 7.073 -5.852 -21.146 1.00 70.19 72 ASN A C 1
ATOM 532 O O . ASN A 1 72 ? 6.943 -7.021 -20.786 1.00 70.19 72 ASN A O 1
ATOM 536 N N . PHE A 1 73 ? 7.159 -4.842 -20.287 1.00 73.19 73 PHE A N 1
ATOM 537 C CA . PHE A 1 73 ? 7.255 -5.057 -18.858 1.00 73.19 73 PHE A CA 1
ATOM 538 C C . PHE A 1 73 ? 5.883 -5.121 -18.197 1.00 73.19 73 PHE A C 1
ATOM 540 O O . PHE A 1 73 ? 5.192 -4.108 -18.082 1.00 73.19 73 PHE A O 1
ATOM 547 N N . ASP A 1 74 ? 5.524 -6.301 -17.689 1.00 80.94 74 ASP A N 1
ATOM 548 C CA . ASP A 1 74 ? 4.381 -6.474 -16.799 1.00 80.94 74 ASP A CA 1
ATOM 549 C C . ASP A 1 74 ? 4.848 -6.763 -15.361 1.00 80.94 74 ASP A C 1
ATOM 551 O O . ASP A 1 74 ? 5.483 -7.779 -15.060 1.00 80.94 74 ASP A O 1
ATOM 555 N N . LYS A 1 75 ? 4.495 -5.863 -14.434 1.00 80.62 75 LYS A N 1
ATOM 556 C CA . LYS A 1 75 ? 4.836 -5.990 -13.005 1.00 80.62 75 LYS A CA 1
ATOM 557 C C . LYS A 1 75 ? 4.304 -7.274 -12.380 1.00 80.62 75 LYS A C 1
ATOM 559 O O . LYS A 1 75 ? 4.946 -7.831 -11.494 1.00 80.62 75 LYS A O 1
ATOM 564 N N . SER 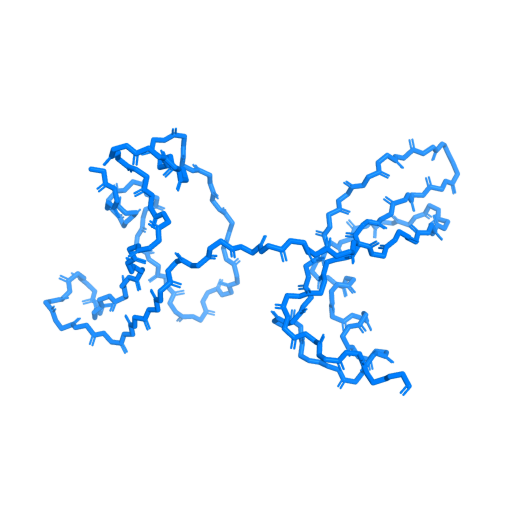A 1 76 ? 3.094 -7.691 -12.745 1.00 80.69 76 SER A N 1
ATOM 565 C CA . SER A 1 76 ? 2.442 -8.863 -12.159 1.00 80.69 76 SER A CA 1
ATOM 566 C C . SER A 1 76 ? 3.068 -10.161 -12.658 1.00 80.69 76 SER A C 1
ATOM 568 O O . SER A 1 76 ? 3.306 -11.074 -11.860 1.00 80.69 76 SER A O 1
ATOM 570 N N . GLU A 1 77 ? 3.430 -10.199 -13.939 1.00 84.94 77 GLU A N 1
ATOM 571 C CA . GLU A 1 77 ? 4.132 -11.331 -14.524 1.00 84.94 77 GLU A CA 1
ATOM 572 C C . GLU A 1 77 ? 5.534 -11.454 -13.925 1.00 84.94 77 GLU A C 1
ATOM 574 O O . GLU A 1 77 ? 5.925 -12.524 -13.460 1.00 84.94 77 GLU A O 1
ATOM 579 N N . MET A 1 78 ? 6.265 -10.341 -13.811 1.00 84.50 78 MET A N 1
ATOM 580 C CA . MET A 1 78 ? 7.623 -10.401 -13.284 1.00 84.50 78 MET A CA 1
ATOM 581 C C . MET A 1 78 ? 7.680 -10.745 -11.794 1.00 84.50 78 MET A C 1
ATOM 583 O O . MET A 1 78 ? 8.571 -11.484 -11.385 1.00 84.50 78 MET A O 1
ATOM 587 N N . VAL A 1 79 ? 6.720 -10.289 -10.979 1.00 88.00 79 VAL A N 1
ATOM 588 C CA . VAL A 1 79 ? 6.599 -10.761 -9.585 1.00 88.00 79 VAL A CA 1
ATOM 589 C C . VAL A 1 79 ? 6.414 -12.282 -9.546 1.00 88.00 79 VAL A C 1
ATOM 591 O O . VAL A 1 79 ? 7.035 -12.942 -8.717 1.00 88.00 79 VAL A O 1
ATOM 594 N N . THR A 1 80 ? 5.611 -12.847 -10.452 1.00 88.81 80 THR A N 1
ATOM 595 C CA . THR A 1 80 ? 5.382 -14.298 -10.539 1.00 88.81 80 THR A CA 1
ATOM 596 C C . THR A 1 80 ? 6.649 -15.052 -10.945 1.00 88.81 80 THR A C 1
ATOM 598 O O . THR A 1 80 ? 7.023 -16.023 -10.284 1.00 88.81 80 THR A O 1
ATOM 601 N N . HIS A 1 81 ? 7.353 -14.579 -11.977 1.00 87.56 81 HIS A N 1
ATOM 602 C CA . HIS A 1 81 ? 8.603 -15.191 -12.438 1.00 87.56 81 HIS A CA 1
ATOM 603 C C . HIS A 1 81 ? 9.693 -15.131 -11.369 1.00 87.56 81 HIS A C 1
ATOM 605 O O . HIS A 1 81 ? 10.294 -16.156 -11.049 1.00 87.56 81 HIS A O 1
ATOM 611 N N . LEU A 1 82 ? 9.896 -13.969 -10.743 1.00 86.88 82 LEU A N 1
ATOM 612 C CA . LEU A 1 82 ? 10.863 -13.815 -9.655 1.00 86.88 82 LEU A CA 1
ATOM 613 C C . LEU A 1 82 ? 10.508 -14.696 -8.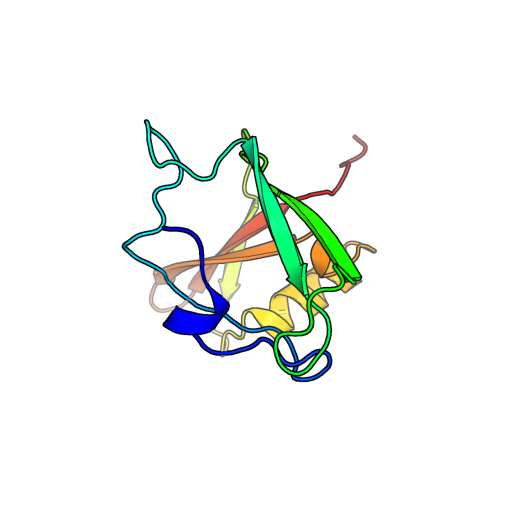454 1.00 86.88 82 LEU A C 1
ATOM 615 O O . LEU A 1 82 ? 11.392 -15.334 -7.888 1.00 86.88 82 LEU A O 1
ATOM 619 N N . ALA A 1 83 ? 9.227 -14.780 -8.088 1.00 88.94 83 ALA A N 1
ATOM 620 C CA . ALA A 1 83 ? 8.776 -15.650 -7.007 1.00 88.94 83 ALA A CA 1
ATOM 621 C C . ALA A 1 83 ? 9.087 -17.126 -7.299 1.00 88.94 83 ALA A C 1
ATOM 623 O O . ALA A 1 83 ? 9.584 -17.832 -6.420 1.00 88.94 83 ALA A O 1
ATOM 624 N N . SER A 1 84 ? 8.872 -17.569 -8.544 1.00 90.12 84 SER A N 1
ATOM 625 C CA . SER A 1 84 ? 9.175 -18.939 -8.969 1.00 90.12 84 SER A CA 1
ATOM 626 C C . SER A 1 84 ? 10.675 -19.254 -8.931 1.00 90.12 84 SER A C 1
ATOM 628 O O . SER A 1 84 ? 11.063 -20.290 -8.394 1.00 90.12 84 SER A O 1
ATOM 630 N N . ALA A 1 85 ? 11.520 -18.336 -9.413 1.00 87.88 85 ALA A N 1
ATOM 631 C CA . ALA A 1 85 ? 12.972 -18.499 -9.437 1.00 87.88 85 ALA A CA 1
ATOM 632 C C . ALA A 1 85 ? 13.590 -18.488 -8.030 1.00 87.88 85 ALA A C 1
ATOM 634 O O . ALA A 1 85 ? 14.603 -19.135 -7.787 1.00 87.88 85 ALA A O 1
ATOM 635 N N . LEU A 1 86 ? 12.974 -17.755 -7.101 1.00 87.12 86 LEU A N 1
ATOM 636 C CA . LEU A 1 86 ? 13.428 -17.626 -5.716 1.00 87.12 86 LEU A CA 1
ATOM 637 C C . LEU A 1 86 ? 12.758 -18.624 -4.762 1.00 87.12 86 LEU A C 1
ATOM 639 O O . LEU A 1 86 ? 12.983 -18.541 -3.556 1.00 87.12 86 LEU A O 1
ATOM 643 N N . HIS A 1 87 ? 11.921 -19.534 -5.273 1.00 89.38 87 HIS A N 1
ATOM 644 C CA . HIS A 1 87 ? 11.148 -20.488 -4.471 1.00 89.38 87 HIS A CA 1
ATOM 645 C C . HIS A 1 87 ? 10.373 -19.821 -3.315 1.00 89.38 87 HIS A C 1
ATOM 647 O O . HIS A 1 87 ? 10.335 -20.328 -2.194 1.00 89.38 87 HIS A O 1
ATOM 653 N N . THR A 1 88 ? 9.756 -18.666 -3.579 1.00 87.38 88 THR A N 1
ATOM 654 C CA . THR A 1 88 ? 9.003 -17.881 -2.588 1.00 87.38 88 THR A CA 1
ATOM 655 C C . THR A 1 88 ? 7.586 -17.573 -3.072 1.00 87.38 88 THR A C 1
ATOM 657 O O . THR A 1 88 ? 7.238 -17.801 -4.229 1.00 87.38 88 THR A O 1
ATOM 660 N N . SER A 1 89 ? 6.742 -17.057 -2.179 1.00 87.12 89 SER A N 1
ATOM 661 C CA . SER A 1 89 ? 5.399 -16.604 -2.543 1.00 87.12 89 SER A CA 1
ATOM 662 C C . SER A 1 89 ? 5.459 -15.256 -3.278 1.00 87.12 89 SER A C 1
ATOM 664 O O . SER A 1 89 ? 6.178 -14.359 -2.823 1.00 87.12 89 SER A O 1
ATOM 666 N N . PRO A 1 90 ? 4.641 -15.035 -4.329 1.00 86.25 90 PRO A N 1
ATOM 667 C CA . PRO A 1 90 ? 4.459 -13.722 -4.956 1.00 86.25 90 PRO A CA 1
ATOM 668 C C . PRO A 1 90 ? 4.091 -12.605 -3.970 1.00 86.25 90 PRO A C 1
ATOM 670 O O . PRO A 1 90 ? 4.364 -11.438 -4.225 1.00 86.25 90 PRO A O 1
ATOM 673 N N . THR A 1 91 ? 3.485 -12.947 -2.828 1.00 82.94 91 THR A N 1
ATOM 674 C CA . THR A 1 91 ? 3.126 -11.989 -1.767 1.00 82.94 91 THR A CA 1
ATOM 675 C C . THR A 1 91 ? 4.331 -11.426 -1.016 1.00 82.94 91 THR A C 1
ATOM 677 O O . THR A 1 91 ? 4.210 -10.389 -0.368 1.00 82.94 91 THR A O 1
ATOM 680 N N . ASN A 1 92 ? 5.484 -12.091 -1.104 1.00 84.50 92 ASN A N 1
ATOM 681 C CA . ASN A 1 92 ? 6.699 -11.716 -0.383 1.00 84.50 92 ASN A CA 1
ATOM 682 C C . ASN A 1 92 ? 7.600 -10.778 -1.205 1.00 84.50 92 ASN A C 1
ATOM 684 O O . ASN A 1 92 ? 8.673 -10.384 -0.738 1.00 84.50 92 ASN A O 1
ATOM 688 N N . LEU A 1 93 ? 7.184 -10.448 -2.432 1.00 85.81 93 LEU A N 1
AT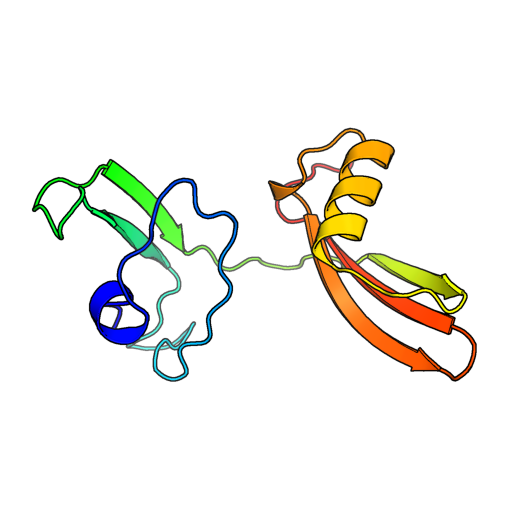OM 689 C CA . LEU A 1 93 ? 7.916 -9.616 -3.377 1.00 85.81 93 LEU A CA 1
ATOM 690 C C . LEU A 1 93 ? 7.045 -8.449 -3.847 1.00 85.81 93 LEU A C 1
ATOM 692 O O . LEU A 1 93 ? 5.863 -8.600 -4.152 1.00 85.81 93 LEU A O 1
ATOM 696 N N . ALA A 1 94 ? 7.658 -7.280 -3.982 1.00 86.12 94 ALA A N 1
ATOM 697 C CA . ALA A 1 94 ? 7.071 -6.141 -4.667 1.00 86.12 94 ALA A CA 1
ATOM 698 C C . ALA A 1 94 ? 8.061 -5.596 -5.692 1.00 86.12 94 ALA A C 1
ATOM 700 O O . ALA A 1 94 ? 9.253 -5.492 -5.431 1.00 86.12 94 ALA A O 1
ATOM 701 N N . VAL A 1 95 ? 7.564 -5.246 -6.871 1.00 85.81 95 VAL A N 1
ATOM 702 C CA . VAL A 1 95 ? 8.386 -4.746 -7.970 1.00 85.81 95 VAL A CA 1
ATOM 703 C C . VAL A 1 95 ? 7.964 -3.321 -8.306 1.00 85.81 95 VAL A C 1
ATOM 705 O O . VAL A 1 95 ? 6.777 -3.055 -8.503 1.00 85.81 95 VAL A O 1
ATOM 708 N N . SER A 1 96 ? 8.939 -2.416 -8.379 1.00 81.94 96 SER A N 1
ATOM 709 C CA . SER A 1 96 ? 8.766 -1.035 -8.829 1.00 81.94 96 SER A CA 1
ATOM 710 C C . SER A 1 96 ? 9.631 -0.745 -10.047 1.00 81.94 96 SER A C 1
ATOM 712 O O . SER A 1 96 ? 10.760 -1.230 -10.154 1.00 81.94 96 SER A O 1
ATOM 714 N N . ASP A 1 97 ? 9.120 0.126 -10.912 1.00 72.56 97 ASP A N 1
ATOM 715 C CA . ASP A 1 97 ? 9.859 0.649 -12.061 1.00 72.56 97 ASP A CA 1
ATOM 716 C C . ASP A 1 97 ? 10.958 1.588 -11.574 1.00 72.56 97 ASP A C 1
ATOM 718 O O . ASP A 1 97 ? 10.729 2.388 -10.659 1.00 72.56 97 ASP A O 1
ATOM 722 N N . ALA A 1 98 ? 12.135 1.522 -12.194 1.00 62.34 98 ALA A N 1
ATOM 723 C CA . ALA A 1 98 ? 13.160 2.537 -12.023 1.00 62.34 98 ALA A CA 1
ATOM 724 C C . ALA A 1 98 ? 13.941 2.751 -13.326 1.00 62.34 98 ALA A C 1
ATOM 726 O O . ALA A 1 98 ? 14.943 2.096 -13.561 1.00 62.34 98 ALA A O 1
ATOM 727 N N . THR A 1 99 ? 13.546 3.769 -14.097 1.00 61.81 99 THR A N 1
ATOM 728 C CA . THR A 1 99 ? 14.271 4.354 -15.249 1.00 61.81 99 THR A CA 1
ATOM 729 C C . THR A 1 99 ? 14.567 3.412 -16.425 1.00 61.81 99 THR A C 1
ATOM 731 O O . THR A 1 99 ? 15.390 2.503 -16.354 1.00 61.81 99 THR A O 1
ATOM 734 N N . THR A 1 100 ? 13.929 3.709 -17.555 1.00 61.78 100 THR A N 1
ATOM 735 C CA . THR A 1 100 ? 14.261 3.174 -18.877 1.00 61.78 100 THR A CA 1
ATOM 736 C C . THR A 1 100 ? 15.395 3.997 -19.485 1.00 61.78 100 THR A C 1
ATOM 738 O O . THR A 1 100 ? 15.244 5.207 -19.661 1.00 61.78 100 THR A O 1
ATOM 741 N N . ASN A 1 101 ? 16.503 3.352 -19.837 1.00 60.56 101 ASN A N 1
ATOM 742 C CA . ASN A 1 101 ? 17.376 3.852 -20.898 1.00 60.56 101 ASN A CA 1
ATOM 743 C C . ASN A 1 101 ? 16.979 3.141 -22.197 1.00 60.56 101 ASN A C 1
ATOM 745 O O . ASN A 1 101 ? 16.370 2.079 -22.144 1.00 60.56 101 ASN A O 1
ATOM 749 N N . THR A 1 102 ? 17.322 3.710 -23.350 1.00 63.91 102 THR A N 1
ATOM 750 C CA . THR A 1 102 ? 16.852 3.290 -24.687 1.00 63.91 102 THR A CA 1
ATOM 751 C C . THR A 1 102 ? 17.077 1.819 -25.074 1.00 63.91 102 THR A C 1
ATOM 753 O O . THR A 1 102 ? 16.507 1.410 -26.072 1.00 63.91 102 THR A O 1
ATOM 756 N N . ASP A 1 103 ? 17.842 1.036 -24.300 1.00 69.62 103 ASP A N 1
ATOM 757 C CA . ASP A 1 103 ? 18.089 -0.400 -24.536 1.00 69.62 103 ASP A CA 1
ATOM 758 C C . ASP A 1 103 ? 17.830 -1.302 -23.308 1.00 69.62 103 ASP A C 1
ATOM 760 O O . ASP A 1 103 ? 17.841 -2.531 -23.411 1.00 69.62 103 ASP A O 1
ATOM 764 N N . CYS A 1 104 ? 17.639 -0.711 -22.123 1.00 76.25 104 CYS A N 1
ATOM 765 C CA . CYS A 1 104 ? 17.627 -1.429 -20.850 1.00 76.25 104 CYS A CA 1
ATOM 766 C C . CYS A 1 104 ? 16.638 -0.806 -19.866 1.00 76.25 104 CYS A C 1
ATOM 768 O O . CYS A 1 104 ? 16.654 0.403 -19.611 1.00 76.25 104 CYS A O 1
ATOM 770 N N . MET A 1 105 ? 15.865 -1.659 -19.207 1.00 77.19 105 MET A N 1
ATOM 771 C CA . MET A 1 105 ? 14.972 -1.281 -18.123 1.00 77.19 105 MET A CA 1
ATOM 772 C C . MET A 1 105 ? 15.567 -1.719 -16.788 1.00 77.19 105 MET A C 1
ATOM 774 O O . MET A 1 105 ? 15.810 -2.908 -16.560 1.00 77.19 105 MET A O 1
ATOM 778 N N . ALA A 1 106 ? 15.777 -0.761 -15.885 1.00 81.62 106 ALA A N 1
ATOM 779 C CA . ALA A 1 106 ? 16.125 -1.065 -14.508 1.00 81.62 106 ALA A CA 1
ATOM 780 C C . ALA A 1 106 ? 14.861 -1.258 -13.653 1.00 81.62 106 ALA A C 1
ATOM 782 O O . ALA A 1 106 ? 13.869 -0.529 -13.732 1.00 81.62 106 ALA A O 1
ATOM 783 N N . VAL A 1 107 ? 14.904 -2.289 -12.820 1.00 83.88 107 VAL A N 1
ATOM 784 C CA . VAL A 1 107 ? 13.792 -2.725 -11.990 1.00 83.88 107 VAL A CA 1
ATOM 785 C C . VAL A 1 107 ? 14.266 -2.838 -10.553 1.00 83.88 107 VAL A C 1
ATOM 787 O O . VAL A 1 107 ? 15.333 -3.378 -10.261 1.00 83.88 107 VAL A O 1
ATOM 790 N N . THR A 1 108 ? 13.452 -2.312 -9.646 1.00 86.12 108 THR A N 1
ATOM 791 C CA . THR A 1 108 ? 13.689 -2.361 -8.210 1.00 86.12 108 THR A CA 1
ATOM 792 C C . THR A 1 108 ? 12.777 -3.409 -7.583 1.00 86.12 108 THR A C 1
ATOM 794 O O . THR A 1 108 ? 11.554 -3.269 -7.601 1.00 86.12 108 THR A O 1
ATOM 797 N N . VAL A 1 109 ? 13.372 -4.458 -7.020 1.00 86.56 109 VAL A N 1
ATOM 798 C CA . VAL A 1 109 ? 12.669 -5.536 -6.320 1.00 86.56 109 VAL A CA 1
ATOM 799 C C . VAL A 1 109 ? 12.794 -5.324 -4.815 1.00 86.56 109 VAL A C 1
ATOM 801 O O . VAL A 1 109 ? 13.887 -5.153 -4.279 1.00 86.56 109 VAL A O 1
ATOM 804 N N . TYR A 1 110 ? 11.662 -5.348 -4.131 1.00 85.69 110 TYR A N 1
ATOM 805 C CA . TYR A 1 110 ? 11.517 -5.220 -2.691 1.00 85.69 110 TYR A CA 1
ATOM 806 C C . TYR A 1 110 ? 11.106 -6.569 -2.107 1.00 85.69 110 TYR A C 1
ATOM 808 O O . TYR A 1 110 ? 10.130 -7.171 -2.551 1.00 85.69 110 TYR A O 1
ATOM 816 N N . PHE A 1 111 ? 11.828 -7.018 -1.085 1.00 83.19 111 PHE A N 1
ATOM 817 C CA . PHE A 1 111 ? 11.510 -8.224 -0.326 1.00 83.19 111 PHE A CA 1
ATOM 818 C C . PHE A 1 111 ? 10.755 -7.812 0.934 1.00 83.19 111 PHE A C 1
ATOM 820 O O . PHE A 1 111 ? 11.316 -7.140 1.797 1.00 83.19 111 PHE A O 1
ATOM 827 N N . THR A 1 112 ? 9.473 -8.157 1.015 1.00 78.19 112 THR A N 1
ATOM 828 C CA . THR A 1 112 ? 8.596 -7.715 2.109 1.00 78.19 112 THR A CA 1
ATOM 829 C C . THR A 1 112 ? 8.572 -8.693 3.276 1.00 78.19 112 THR A C 1
ATOM 831 O O . THR A 1 112 ? 8.415 -8.253 4.410 1.00 78.19 112 THR A O 1
ATOM 834 N N . ASP A 1 113 ? 8.763 -9.990 3.013 1.00 71.56 113 ASP A N 1
ATOM 835 C CA . ASP A 1 113 ? 8.730 -11.039 4.044 1.00 71.56 113 ASP A CA 1
ATOM 836 C C . ASP A 1 113 ? 9.619 -12.253 3.692 1.00 71.56 113 ASP A C 1
ATOM 838 O O . ASP A 1 113 ? 9.290 -13.411 3.945 1.00 71.56 113 ASP A O 1
ATOM 842 N N . VAL A 1 114 ? 10.757 -12.007 3.030 1.00 64.81 114 VAL A N 1
ATOM 843 C CA . VAL A 1 114 ? 11.735 -13.059 2.702 1.00 64.81 114 VAL A CA 1
ATOM 844 C C . VAL A 1 114 ? 12.903 -12.994 3.677 1.00 64.81 114 VAL A C 1
ATOM 846 O O . VAL A 1 114 ? 13.654 -12.019 3.700 1.00 64.81 114 VAL A O 1
ATOM 849 N N . LYS A 1 115 ? 13.102 -14.065 4.453 1.00 60.44 115 LYS A N 1
ATOM 850 C CA . LYS A 1 115 ? 14.357 -14.287 5.179 1.00 60.44 115 LYS A CA 1
ATOM 851 C C . LYS A 1 115 ? 15.401 -14.793 4.191 1.00 60.44 115 LYS A C 1
ATOM 853 O O . LYS A 1 115 ? 15.352 -15.946 3.778 1.00 60.44 115 LYS A O 1
ATOM 858 N N . ILE A 1 116 ? 16.336 -13.930 3.808 1.00 57.19 116 ILE A N 1
ATOM 859 C CA . ILE A 1 116 ? 17.518 -14.349 3.052 1.00 57.19 116 ILE A CA 1
ATOM 860 C C . ILE A 1 116 ? 18.447 -15.057 4.045 1.00 57.19 116 ILE A C 1
ATOM 862 O O . ILE A 1 116 ? 18.955 -14.428 4.973 1.00 57.19 116 ILE A O 1
ATOM 866 N N . CYS A 1 117 ? 18.622 -16.368 3.890 1.00 60.41 117 CYS A N 1
ATOM 867 C CA . CYS A 1 117 ? 19.657 -17.113 4.602 1.00 60.41 117 CYS A CA 1
ATOM 868 C C . CYS A 1 117 ? 20.997 -16.849 3.903 1.00 60.41 117 CYS A C 1
ATOM 870 O O . CYS A 1 117 ? 21.099 -17.064 2.695 1.00 60.41 117 CYS A O 1
ATOM 872 N N . ALA A 1 118 ? 21.977 -16.343 4.651 1.00 50.69 118 ALA A N 1
ATOM 873 C CA . ALA A 1 118 ? 23.364 -16.190 4.215 1.00 50.69 118 ALA A CA 1
ATOM 874 C C . ALA A 1 118 ? 24.208 -17.362 4.726 1.00 50.69 118 ALA A C 1
ATOM 876 O O . ALA A 1 118 ? 23.901 -17.843 5.843 1.00 50.69 118 ALA A O 1
#

pLDDT: mean 83.95, std 10.6, range [50.69, 95.75]

Secondary structure (DSSP, 8-state):
---HHHHH----TTS-------TT--SSSTT--TTSEEEEEEGGGEEEEEEEEE--------PEEEEEES----HHHHHHHHHHHTTS-GGGEEEEEEEEETTEEEEEEEESS-----

InterPro domains:
  IPR036423 Superoxide dismutase-like, copper/zinc binding domain superfamily [G3DSA:2.60.40.200] (1-67)
  IPR036423 Superoxide dismutase-like, copper/zinc binding domain superfamily [SSF49329] (2-57)
  IPR053257 Cu-only superoxide dismutase [PTHR20910] (1-111)